Protein AF-A0A814FWN0-F1 (afdb_monomer)

Solvent-accessible surface area (backbone atoms only — not comparable to full-atom values): 7888 Å² total; per-residue (Å²): 134,81,86,85,92,78,92,83,77,84,76,76,76,68,76,78,75,71,71,83,73,69,78,54,74,45,16,34,23,39,30,89,72,42,81,32,43,33,91,79,19,70,16,71,66,45,59,34,39,31,43,76,52,96,71,31,31,38,36,41,39,34,30,28,33,64,68,57,61,83,42,78,47,80,46,79,40,70,51,58,94,61,50,55,46,75,46,70,82,49,96,90,40,61,27,39,38,34,44,41,95,85,49,46,36,39,37,37,42,27,89,87,45,69,65,46,23,35,33,24,38,55,76,44,77,52,80,78,84,74,78,85,125

Sequence (133 aa):
MHLILTCLFLLFVTPVIQGWQWQKWTGTFSTDVSPCNRNVCCCLSENIVLTWSPGTLHAALKFAGQCGSLTSLAVTTPYPAGLTTSLSIGPGQPTQLTLSSDSLTIIGTSPINPVCNGRARRISWLPCFYRQK

Secondary structure (DSSP, 8-state):
--------------------------EEEE-TTS---TTTSEEE-S-EEEEEETTEEEEEEEEEETTEEEEEEEEEEEPPSSSEEEEE-STT-EEEEEE-TTSSEEEEE-SS-GGG-EEEEEEEPPP------

Nearest PDB structures (foldseek):
  1s2p-assembly1_B  TM=4.961E-01  e=9.891E-02  Homarus gammarus
  7qh3-assembly2_B  TM=5.255E-01  e=1.677E-01  Streptomyces tsukubensis NRRL18488
  1h91-assembly1_A  TM=5.058E-01  e=1.288E-01  Homarus gammarus
  1qg5-assembly1_A-2  TM=5.451E-01  e=2.559E-01  Bos taurus
  1obu-assembly1_B  TM=5.331E-01  e=1.864E-01  Homarus gammarus

Radius of gyration: 22.05 Å; Cα contacts (8 Å, |Δi|>4): 270; chains: 1; bounding box: 91×33×42 Å

Organism: NCBI:txid433720

pLDDT: mean 75.75, std 16.71, range [36.0, 92.69]

Mean predicted aligned error: 11.28 Å

Structure (mmCIF, N/CA/C/O backbone):
data_AF-A0A814FWN0-F1
#
_entry.id   AF-A0A814FWN0-F1
#
loop_
_atom_site.group_PDB
_atom_site.id
_atom_site.type_symbol
_atom_site.label_atom_id
_atom_site.label_alt_id
_atom_site.label_comp_id
_atom_site.label_asym_id
_atom_site.label_entity_id
_atom_site.label_seq_id
_atom_site.pdbx_PDB_ins_code
_atom_site.Cartn_x
_atom_site.Cartn_y
_atom_site.Cartn_z
_atom_site.occupancy
_atom_site.B_iso_or_equiv
_atom_site.auth_seq_id
_atom_site.auth_comp_id
_atom_site.auth_asym_id
_atom_site.auth_atom_id
_atom_site.pdbx_PDB_model_num
ATOM 1 N N . MET A 1 1 ? 69.046 -19.516 1.480 1.00 36.00 1 MET A N 1
ATOM 2 C CA . MET A 1 1 ? 68.909 -18.045 1.586 1.00 36.00 1 MET A CA 1
ATOM 3 C C . MET A 1 1 ? 67.876 -17.619 0.560 1.00 36.00 1 MET A C 1
ATOM 5 O O . MET A 1 1 ? 68.100 -17.842 -0.616 1.00 36.00 1 MET A O 1
ATOM 9 N N . HIS A 1 2 ? 66.632 -17.454 1.013 1.00 37.03 2 HIS A N 1
ATOM 10 C CA . HIS A 1 2 ? 65.961 -16.155 1.228 1.00 37.03 2 HIS A CA 1
ATOM 11 C C . HIS A 1 2 ? 65.363 -15.621 -0.083 1.00 37.03 2 HIS A C 1
ATOM 13 O O . HIS A 1 2 ? 66.103 -15.304 -0.999 1.00 37.03 2 HIS A O 1
ATOM 19 N N . LEU A 1 3 ? 64.039 -15.787 -0.245 1.00 38.94 3 LEU A N 1
ATOM 20 C CA . LEU A 1 3 ? 63.001 -14.752 -0.009 1.00 38.94 3 LEU A CA 1
ATOM 21 C C . LEU A 1 3 ? 62.995 -13.769 -1.207 1.00 38.94 3 LEU A C 1
ATOM 23 O O . LEU A 1 3 ? 64.038 -13.266 -1.579 1.00 38.94 3 LEU A O 1
ATOM 27 N N . ILE A 1 4 ? 61.895 -13.444 -1.888 1.00 48.16 4 ILE A N 1
ATOM 28 C CA . ILE A 1 4 ? 60.603 -13.005 -1.359 1.00 48.16 4 ILE A CA 1
ATOM 29 C C . ILE A 1 4 ? 59.499 -13.338 -2.375 1.00 48.16 4 ILE A C 1
ATOM 31 O O . ILE A 1 4 ? 59.542 -12.946 -3.539 1.00 48.16 4 ILE A O 1
ATOM 35 N N . LEU A 1 5 ? 58.494 -14.046 -1.869 1.00 55.22 5 LEU A N 1
ATOM 36 C CA . LEU A 1 5 ? 57.179 -14.276 -2.445 1.00 55.22 5 LEU A CA 1
ATOM 37 C C . LEU A 1 5 ? 56.264 -13.128 -1.995 1.00 55.22 5 LEU A C 1
ATOM 39 O O . LEU A 1 5 ? 55.827 -13.138 -0.850 1.00 55.22 5 LEU A O 1
ATOM 43 N N . THR A 1 6 ? 55.949 -12.169 -2.864 1.00 53.78 6 THR A N 1
ATOM 44 C CA . THR A 1 6 ? 54.840 -11.220 -2.638 1.00 53.78 6 THR A CA 1
ATOM 45 C C . THR A 1 6 ? 54.286 -10.700 -3.966 1.00 53.78 6 THR A C 1
ATOM 47 O O . THR A 1 6 ? 54.590 -9.601 -4.415 1.00 53.78 6 THR A O 1
ATOM 50 N N . CYS A 1 7 ? 53.400 -11.478 -4.585 1.00 42.28 7 CYS A N 1
ATOM 51 C CA . CYS A 1 7 ? 52.369 -10.940 -5.477 1.00 42.28 7 CYS A CA 1
ATOM 52 C C . CYS A 1 7 ? 51.021 -11.109 -4.772 1.00 42.28 7 CYS A C 1
ATOM 54 O O . CYS A 1 7 ? 50.206 -11.957 -5.121 1.00 42.28 7 CYS A O 1
ATOM 56 N N . LEU A 1 8 ? 50.836 -10.337 -3.699 1.00 55.56 8 LEU A N 1
ATOM 57 C CA . LEU A 1 8 ? 49.592 -10.272 -2.942 1.00 55.56 8 LEU A CA 1
ATOM 58 C C . LEU A 1 8 ? 48.944 -8.914 -3.212 1.00 55.56 8 LEU A C 1
ATOM 60 O O . LEU A 1 8 ? 49.100 -7.976 -2.445 1.00 55.56 8 LEU A O 1
ATOM 64 N N . PHE A 1 9 ? 48.246 -8.812 -4.339 1.00 46.28 9 PHE A N 1
ATOM 65 C CA . PHE A 1 9 ? 47.291 -7.736 -4.603 1.00 46.28 9 PHE A CA 1
ATOM 66 C C . PHE A 1 9 ? 46.055 -8.333 -5.282 1.00 46.28 9 PHE A C 1
ATOM 68 O O . PHE A 1 9 ? 45.694 -8.004 -6.406 1.00 46.28 9 PHE A O 1
ATOM 75 N N . LEU A 1 10 ? 45.383 -9.241 -4.568 1.00 49.94 10 LEU A N 1
ATOM 76 C CA . LEU A 1 10 ? 43.966 -9.512 -4.800 1.00 49.94 10 LEU A CA 1
ATOM 77 C C . LEU A 1 10 ? 43.162 -8.404 -4.109 1.00 49.94 10 LEU A C 1
ATOM 79 O O . LEU A 1 10 ? 42.552 -8.611 -3.063 1.00 49.94 10 LEU A O 1
ATOM 83 N N . LEU A 1 11 ? 43.176 -7.205 -4.695 1.00 53.12 11 LEU A N 1
ATOM 84 C CA . LEU A 1 11 ? 42.097 -6.251 -4.468 1.00 53.12 11 LEU A CA 1
ATOM 85 C C . LEU A 1 11 ? 40.878 -6.812 -5.195 1.00 53.12 11 LEU A C 1
ATOM 87 O O . LEU A 1 11 ? 40.643 -6.534 -6.369 1.00 53.12 11 LEU A O 1
ATOM 91 N N . PHE A 1 12 ? 40.118 -7.645 -4.485 1.00 50.78 12 PHE A N 1
ATOM 92 C CA . PHE A 1 12 ? 38.726 -7.897 -4.812 1.00 50.78 12 PHE A CA 1
ATOM 93 C C . PHE A 1 12 ? 38.001 -6.552 -4.732 1.00 50.78 12 PHE A C 1
ATOM 95 O O . PHE A 1 12 ? 37.480 -6.161 -3.688 1.00 50.78 12 PHE A O 1
ATOM 102 N N . VAL A 1 13 ? 37.979 -5.828 -5.851 1.00 53.25 13 VAL A N 1
ATOM 103 C CA . VAL A 1 13 ? 36.931 -4.856 -6.135 1.00 53.25 13 VAL A CA 1
ATOM 104 C C . VAL A 1 13 ? 35.668 -5.695 -6.224 1.00 53.25 13 VAL A C 1
ATOM 106 O O . VAL A 1 13 ? 35.324 -6.227 -7.275 1.00 53.25 13 VAL A O 1
ATOM 109 N N . THR A 1 14 ? 35.029 -5.920 -5.078 1.00 53.44 14 THR A N 1
ATOM 110 C CA . THR A 1 14 ? 33.656 -6.394 -5.077 1.00 53.44 14 THR A CA 1
ATOM 111 C C . THR A 1 14 ? 32.887 -5.323 -5.841 1.00 53.44 14 THR A C 1
ATOM 113 O O . THR A 1 14 ? 32.892 -4.163 -5.417 1.00 53.44 14 THR A O 1
ATOM 116 N N . PRO A 1 15 ? 32.267 -5.626 -6.997 1.00 53.84 15 PRO A N 1
ATOM 117 C CA . PRO A 1 15 ? 31.201 -4.761 -7.434 1.00 53.84 15 PRO A CA 1
ATOM 118 C C . PRO A 1 15 ? 30.219 -4.801 -6.270 1.00 53.84 15 PRO A C 1
ATOM 120 O O . PRO A 1 15 ? 29.661 -5.853 -5.949 1.00 53.84 15 PRO A O 1
ATOM 123 N N . VAL A 1 16 ? 30.063 -3.671 -5.582 1.00 50.66 16 VAL A N 1
ATOM 124 C CA . VAL A 1 16 ? 28.848 -3.409 -4.831 1.00 50.66 16 VAL A CA 1
ATOM 125 C C . VAL A 1 16 ? 27.775 -3.497 -5.904 1.00 50.66 16 VAL A C 1
ATOM 127 O O . VAL A 1 16 ? 27.507 -2.538 -6.624 1.00 50.66 16 VAL A O 1
ATOM 130 N N . ILE A 1 17 ? 27.225 -4.698 -6.091 1.00 53.88 17 ILE A N 1
ATOM 131 C CA . ILE A 1 17 ? 25.960 -4.905 -6.769 1.00 53.88 17 ILE A CA 1
ATOM 132 C C . ILE A 1 17 ? 24.985 -4.266 -5.796 1.00 53.88 17 ILE A C 1
ATOM 134 O O . ILE A 1 17 ? 24.393 -4.922 -4.941 1.00 53.88 17 ILE A O 1
ATOM 138 N N . GLN A 1 18 ? 24.932 -2.936 -5.849 1.00 42.47 18 GLN A N 1
ATOM 139 C CA . GLN A 1 18 ? 23.923 -2.123 -5.226 1.00 42.47 18 GLN A CA 1
ATOM 140 C C . GLN A 1 18 ? 22.676 -2.560 -5.965 1.00 42.47 18 GLN A C 1
ATOM 142 O O . GLN A 1 18 ? 22.393 -2.100 -7.072 1.00 42.47 18 GLN A O 1
ATOM 147 N N . GLY A 1 19 ? 22.055 -3.612 -5.430 1.00 38.09 19 GLY A N 1
ATOM 148 C CA . GLY A 1 19 ? 20.864 -4.199 -5.981 1.00 38.09 19 GLY A CA 1
ATOM 149 C C . GLY A 1 19 ? 19.921 -3.040 -6.186 1.00 38.09 19 GLY A C 1
ATOM 150 O O . GLY A 1 19 ? 19.517 -2.390 -5.223 1.00 38.09 19 GLY A O 1
ATOM 151 N N . TRP A 1 20 ? 19.624 -2.749 -7.447 1.00 42.16 20 TRP A N 1
ATOM 152 C CA . TRP A 1 20 ? 18.490 -1.933 -7.813 1.00 42.16 20 TRP A CA 1
ATOM 153 C C . TRP A 1 20 ? 17.257 -2.719 -7.370 1.00 42.16 20 TRP A C 1
ATOM 155 O O . TRP A 1 20 ? 16.567 -3.351 -8.169 1.00 42.16 20 TRP A O 1
ATOM 165 N N . GLN A 1 21 ? 16.999 -2.748 -6.063 1.00 46.66 21 GLN A N 1
ATOM 166 C CA . GLN A 1 21 ? 15.709 -3.109 -5.528 1.00 46.66 21 GLN A CA 1
ATOM 167 C C . GLN A 1 21 ? 14.811 -1.928 -5.849 1.00 46.66 21 GLN A C 1
ATOM 169 O O . GLN A 1 21 ? 14.542 -1.068 -5.017 1.00 46.66 21 GLN A O 1
ATOM 174 N N . TRP A 1 22 ? 14.391 -1.861 -7.112 1.00 53.81 22 TRP A N 1
ATOM 175 C CA . TRP A 1 22 ? 13.235 -1.086 -7.504 1.00 53.81 22 TRP A CA 1
ATOM 176 C C . TRP A 1 22 ? 12.112 -1.517 -6.566 1.00 53.81 22 TRP A C 1
ATOM 178 O O . TRP A 1 22 ? 11.636 -2.649 -6.655 1.00 53.81 22 TRP A O 1
ATOM 188 N N . GLN A 1 23 ? 11.738 -0.662 -5.617 1.00 64.69 23 GLN A N 1
ATOM 189 C CA . GLN A 1 23 ? 10.576 -0.903 -4.773 1.00 64.69 23 GLN A CA 1
ATOM 190 C C . GLN A 1 23 ? 9.381 -0.856 -5.708 1.00 64.69 23 GLN A C 1
ATOM 192 O O . GLN A 1 23 ? 9.022 0.199 -6.233 1.00 64.69 23 GLN A O 1
ATOM 197 N N . LYS A 1 24 ? 8.838 -2.026 -6.026 1.00 80.50 24 LYS A N 1
ATOM 198 C CA . LYS A 1 24 ? 7.833 -2.159 -7.074 1.00 80.50 24 LYS A CA 1
ATOM 199 C C . LYS A 1 24 ? 6.478 -1.856 -6.468 1.00 80.50 24 LYS A C 1
ATOM 201 O O . LYS A 1 24 ? 5.769 -2.768 -6.074 1.00 80.50 24 LYS A O 1
ATOM 206 N N . TRP A 1 25 ? 6.092 -0.591 -6.401 1.00 86.69 25 TRP A N 1
ATOM 207 C CA . TRP A 1 25 ? 4.742 -0.222 -5.965 1.00 86.69 25 TRP A CA 1
ATOM 208 C C . TRP A 1 25 ? 3.666 -0.776 -6.910 1.00 86.69 25 TRP A C 1
ATOM 210 O O . TRP A 1 25 ? 2.601 -1.188 -6.466 1.00 86.69 25 TRP A O 1
ATOM 220 N N . THR A 1 26 ? 3.970 -0.872 -8.204 1.00 89.62 26 THR A N 1
ATOM 221 C CA . THR A 1 26 ? 3.043 -1.288 -9.263 1.00 89.62 26 THR A CA 1
ATOM 222 C C . THR A 1 26 ? 2.537 -2.720 -9.088 1.00 89.62 26 THR A C 1
ATOM 224 O O . THR A 1 26 ? 3.336 -3.653 -9.001 1.00 89.62 26 THR A O 1
ATOM 227 N N . GLY A 1 27 ? 1.221 -2.923 -9.088 1.00 91.00 27 GLY A N 1
ATOM 228 C CA . GLY A 1 27 ? 0.579 -4.236 -8.997 1.00 91.00 27 GLY A CA 1
ATOM 229 C C . GLY A 1 27 ? -0.846 -4.167 -8.463 1.00 91.00 27 GLY A C 1
ATOM 230 O O . GLY A 1 27 ? -1.385 -3.084 -8.235 1.00 91.00 27 GLY A O 1
ATOM 231 N N . THR A 1 28 ? -1.446 -5.335 -8.254 1.00 92.00 28 THR A N 1
ATOM 232 C CA . THR A 1 28 ? -2.767 -5.456 -7.633 1.00 92.00 28 THR A CA 1
ATOM 233 C C . THR A 1 28 ? -2.634 -6.032 -6.231 1.00 92.00 28 THR A C 1
ATOM 235 O O . THR A 1 28 ? -1.943 -7.036 -6.038 1.00 92.00 28 THR A O 1
ATOM 238 N N . PHE A 1 29 ? -3.309 -5.421 -5.258 1.00 91.12 29 PHE A N 1
ATOM 239 C CA . PHE A 1 29 ? -3.293 -5.832 -3.856 1.00 91.12 29 PHE A CA 1
ATOM 240 C C . PHE A 1 29 ? -4.711 -6.114 -3.366 1.00 91.12 29 PHE A C 1
ATOM 242 O O . PHE A 1 29 ? -5.558 -5.230 -3.426 1.00 91.12 29 PHE A O 1
ATOM 249 N N . SER A 1 30 ? -4.960 -7.316 -2.851 1.00 90.69 30 SER A N 1
ATOM 250 C CA . SER A 1 30 ? -6.215 -7.670 -2.179 1.00 90.69 30 SER A CA 1
ATOM 251 C C . SER A 1 30 ? -6.216 -7.125 -0.756 1.00 90.69 30 SER A C 1
ATOM 253 O O . SER A 1 30 ? -5.225 -7.242 -0.035 1.00 90.69 30 SER A O 1
ATOM 255 N N . THR A 1 31 ? -7.336 -6.535 -0.347 1.00 83.88 31 THR A N 1
ATOM 256 C CA . THR A 1 31 ? -7.536 -5.929 0.979 1.00 83.88 31 THR A CA 1
ATOM 257 C C . THR A 1 31 ? -8.116 -6.906 2.004 1.00 83.88 31 THR A C 1
ATOM 259 O O . THR A 1 31 ? -8.348 -6.528 3.150 1.00 83.88 31 THR A O 1
ATOM 262 N N . ASP A 1 32 ? -8.245 -8.187 1.644 1.00 67.00 32 ASP A N 1
ATOM 263 C CA . ASP A 1 32 ? -8.876 -9.239 2.459 1.00 67.00 32 ASP A CA 1
ATOM 264 C C . ASP A 1 32 ? -8.055 -9.655 3.693 1.00 67.00 32 ASP A C 1
ATOM 266 O O . ASP A 1 32 ? -8.392 -10.600 4.403 1.00 67.00 32 ASP A O 1
ATOM 270 N N . VAL A 1 33 ? -6.938 -8.976 3.961 1.00 62.53 33 VAL A N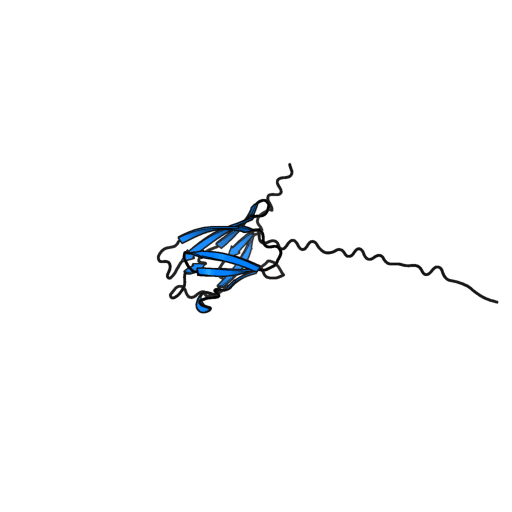 1
ATOM 271 C CA . VAL A 1 33 ? -5.923 -9.455 4.900 1.00 62.53 33 VAL A CA 1
ATOM 272 C C . VAL A 1 33 ? -6.072 -8.837 6.290 1.00 62.53 33 VAL A C 1
ATOM 274 O O . VAL A 1 33 ? -5.528 -9.403 7.234 1.00 62.53 33 VAL A O 1
ATOM 277 N N . SER A 1 34 ? -6.760 -7.705 6.494 1.00 62.75 34 SER A N 1
ATOM 278 C CA . SER A 1 34 ? -6.939 -7.131 7.848 1.00 62.75 34 SER A CA 1
ATOM 279 C C . SER A 1 34 ? -8.209 -6.319 8.035 1.00 62.75 34 SER A C 1
ATOM 281 O O . SER A 1 34 ? -8.596 -5.583 7.127 1.00 62.75 34 SER A O 1
ATOM 283 N N . PRO A 1 35 ? -8.802 -6.366 9.242 1.00 69.06 35 PRO A N 1
ATOM 284 C CA . PRO A 1 35 ? -10.031 -5.652 9.534 1.00 69.06 35 PRO A CA 1
ATOM 285 C C . PRO A 1 35 ? -9.762 -4.158 9.726 1.00 69.06 35 PRO A C 1
ATOM 287 O O . PRO A 1 35 ? -9.303 -3.726 10.778 1.00 69.06 35 PRO A O 1
ATOM 290 N N . CYS A 1 36 ? -10.101 -3.363 8.718 1.00 80.56 36 CYS A N 1
ATOM 291 C CA . CYS A 1 36 ? -10.539 -1.995 8.961 1.00 80.56 36 CYS A CA 1
ATOM 292 C C . CYS A 1 36 ? -12.009 -2.048 9.413 1.00 80.56 36 CYS A C 1
ATOM 294 O O . CYS A 1 36 ? -12.818 -2.778 8.828 1.00 80.56 36 CYS A O 1
ATOM 296 N N . ASN A 1 37 ? -12.369 -1.307 10.465 1.00 84.50 37 ASN A N 1
ATOM 297 C CA . ASN A 1 37 ? -13.731 -1.331 10.993 1.00 84.50 37 ASN A CA 1
ATOM 298 C C . ASN A 1 37 ? -14.682 -0.503 10.112 1.00 84.50 37 ASN A C 1
ATOM 300 O O . ASN A 1 37 ? -14.798 0.712 10.271 1.00 84.50 37 ASN A O 1
ATOM 304 N N . ARG A 1 38 ? -15.412 -1.171 9.212 1.00 83.12 38 ARG A N 1
ATOM 305 C CA . ARG A 1 38 ? -16.366 -0.538 8.279 1.00 83.12 38 ARG A CA 1
ATOM 306 C C . ARG A 1 38 ? -17.527 0.185 8.970 1.00 83.12 38 ARG A C 1
ATOM 308 O O . ARG A 1 38 ? -18.122 1.064 8.357 1.00 83.12 38 ARG A O 1
ATOM 315 N N . ASN A 1 39 ? -17.819 -0.133 10.234 1.00 85.25 39 ASN A N 1
ATOM 316 C CA . ASN A 1 39 ? -18.849 0.563 11.011 1.00 85.25 39 ASN A CA 1
ATOM 317 C C . ASN A 1 39 ? -18.376 1.928 11.519 1.00 85.25 39 ASN A C 1
ATOM 319 O O . ASN A 1 39 ? -19.202 2.720 11.955 1.00 85.25 39 ASN A O 1
ATOM 323 N N . VAL A 1 40 ? -17.071 2.207 11.480 1.00 83.25 40 VAL A N 1
ATOM 324 C CA . VAL A 1 40 ? -16.479 3.463 11.968 1.00 83.25 40 VAL A CA 1
ATOM 325 C C . VAL A 1 40 ? -15.747 4.211 10.850 1.00 83.25 40 VAL A C 1
ATOM 327 O O . VAL A 1 40 ? -15.649 5.434 10.886 1.00 83.25 40 VAL A O 1
ATOM 330 N N . CYS A 1 41 ? -15.260 3.496 9.835 1.00 82.88 41 CYS A N 1
ATOM 331 C CA . CYS A 1 41 ? -14.295 4.006 8.870 1.00 82.88 41 CYS A CA 1
ATOM 332 C C . CYS A 1 41 ? -14.709 3.778 7.415 1.00 82.88 41 CYS A C 1
ATOM 334 O O . CYS A 1 41 ? -15.475 2.866 7.090 1.00 82.88 41 CYS A O 1
ATOM 336 N N . CYS A 1 42 ? -14.105 4.575 6.533 1.00 81.44 42 CYS A N 1
ATOM 337 C CA . CYS A 1 42 ? -14.039 4.300 5.106 1.00 81.44 42 CYS A CA 1
ATOM 338 C C . CYS A 1 42 ? -12.922 3.316 4.811 1.00 81.44 42 CYS A C 1
ATOM 340 O O . CYS A 1 42 ? -11.761 3.686 4.648 1.00 81.44 42 CYS A O 1
ATOM 342 N N . CYS A 1 43 ? -13.275 2.041 4.766 1.00 80.88 43 CYS A N 1
ATOM 343 C CA . CYS A 1 43 ? -12.300 0.989 4.581 1.00 80.88 43 CYS A CA 1
ATOM 344 C C . CYS A 1 43 ? -12.128 0.665 3.112 1.00 80.88 43 CYS A C 1
ATOM 346 O O . CYS A 1 43 ? -13.099 0.583 2.360 1.00 80.88 43 CYS A O 1
ATOM 348 N N . LEU A 1 44 ? -10.892 0.369 2.733 1.00 81.75 44 LEU A N 1
ATOM 349 C CA . LEU A 1 44 ? -10.609 -0.330 1.492 1.00 81.75 44 LEU A CA 1
ATOM 350 C C . LEU A 1 44 ? -11.418 -1.638 1.444 1.00 81.75 44 LEU A C 1
ATOM 352 O O . LEU A 1 44 ? -11.460 -2.382 2.427 1.00 81.75 44 LEU A O 1
ATOM 356 N N . SER A 1 45 ? -12.126 -1.869 0.338 1.00 78.69 45 SER A N 1
ATOM 357 C CA . SER A 1 45 ? -13.154 -2.919 0.260 1.00 78.69 45 SER A CA 1
ATOM 358 C C . SER A 1 45 ? -12.955 -3.953 -0.842 1.00 78.69 45 SER A C 1
ATOM 360 O O . SER A 1 45 ? -13.597 -4.998 -0.794 1.00 78.69 45 SER A O 1
ATOM 362 N N . GLU A 1 46 ? -12.056 -3.685 -1.789 1.00 84.62 46 GLU A N 1
ATOM 363 C CA . GLU A 1 46 ? -11.710 -4.589 -2.885 1.00 84.62 46 GLU A CA 1
ATOM 364 C C . GLU A 1 46 ? -10.202 -4.519 -3.182 1.00 84.62 46 GLU A C 1
ATOM 366 O O . GLU A 1 46 ? -9.394 -4.120 -2.343 1.00 84.62 46 GLU A O 1
ATOM 371 N N . ASN A 1 47 ? -9.809 -4.884 -4.399 1.00 88.75 47 ASN A N 1
ATOM 372 C CA . ASN A 1 47 ? -8.447 -4.784 -4.869 1.00 88.75 47 ASN A CA 1
ATOM 373 C C . ASN A 1 47 ? -8.014 -3.327 -5.077 1.00 88.75 47 ASN A C 1
ATOM 375 O O . ASN A 1 47 ? -8.709 -2.526 -5.701 1.00 88.75 47 ASN A O 1
ATOM 379 N N . ILE A 1 48 ? -6.809 -3.023 -4.614 1.00 88.06 48 ILE A N 1
ATOM 380 C CA . ILE A 1 48 ? -6.069 -1.808 -4.939 1.00 88.06 48 ILE A CA 1
ATOM 381 C C . ILE A 1 48 ? -5.278 -2.079 -6.207 1.00 88.06 48 ILE A C 1
ATOM 383 O O . ILE A 1 48 ? -4.522 -3.050 -6.264 1.00 88.06 48 ILE A O 1
ATOM 387 N N . VAL A 1 49 ? -5.402 -1.207 -7.202 1.00 90.69 49 VAL A N 1
ATOM 388 C CA . VAL A 1 49 ? -4.590 -1.280 -8.417 1.00 90.69 49 VAL A CA 1
ATOM 389 C C . VAL A 1 49 ? -3.636 -0.098 -8.429 1.00 90.69 49 VAL A C 1
ATOM 391 O O . VAL A 1 49 ? -4.062 1.051 -8.533 1.00 90.69 49 VAL A O 1
ATOM 394 N N . LEU A 1 50 ? -2.341 -0.384 -8.317 1.00 90.12 50 LEU A N 1
ATOM 395 C CA . LEU A 1 50 ? -1.280 0.608 -8.420 1.00 90.12 50 LEU A CA 1
ATOM 396 C C . LEU A 1 50 ? -0.626 0.504 -9.793 1.00 90.12 50 LEU A C 1
ATOM 398 O O . LEU A 1 50 ? -0.036 -0.522 -10.127 1.00 90.12 50 LEU A O 1
ATOM 402 N N . THR A 1 51 ? -0.714 1.568 -10.581 1.00 89.25 51 THR A N 1
ATOM 403 C CA . THR A 1 51 ? -0.063 1.687 -11.891 1.00 89.25 51 THR A CA 1
ATOM 404 C C . THR A 1 51 ? 0.960 2.811 -11.874 1.00 89.25 51 THR A C 1
ATOM 406 O O . THR A 1 51 ? 0.854 3.759 -11.100 1.00 89.25 51 THR A O 1
ATOM 409 N N . TRP A 1 52 ? 1.978 2.693 -12.718 1.00 86.19 52 TRP A N 1
ATOM 410 C CA . TRP A 1 52 ? 3.052 3.672 -12.822 1.00 86.19 52 TRP A CA 1
ATOM 411 C C . TRP A 1 52 ? 2.998 4.383 -14.171 1.00 86.19 52 TRP A C 1
ATOM 413 O O . TRP A 1 52 ? 2.800 3.749 -15.208 1.00 86.19 52 TRP A O 1
ATOM 423 N N . SER A 1 53 ? 3.227 5.690 -14.135 1.00 82.88 53 SER A N 1
ATOM 424 C CA . SER A 1 53 ? 3.600 6.521 -15.276 1.00 82.88 53 SER A CA 1
ATOM 425 C C . SER A 1 53 ? 4.854 7.328 -14.897 1.00 82.88 53 SER A C 1
ATOM 427 O O . SER A 1 53 ? 5.188 7.400 -13.712 1.00 82.88 53 SER A O 1
ATOM 429 N N . PRO A 1 54 ? 5.605 7.909 -15.851 1.00 84.88 54 PRO A N 1
ATOM 430 C CA . PRO A 1 54 ? 6.851 8.614 -15.547 1.00 84.88 54 PRO A CA 1
ATOM 431 C C . PRO A 1 54 ? 6.694 9.624 -14.394 1.00 84.88 54 PRO A C 1
ATOM 433 O O . PRO A 1 54 ? 5.971 10.610 -14.507 1.00 84.88 54 PRO A O 1
ATOM 436 N N . GLY A 1 55 ? 7.342 9.339 -13.260 1.00 81.69 55 GLY A N 1
ATOM 437 C CA . GLY A 1 55 ? 7.309 10.165 -12.045 1.00 81.69 55 GLY A CA 1
ATOM 438 C C . GLY A 1 55 ? 6.033 10.091 -11.191 1.00 81.69 55 GLY A C 1
ATOM 439 O O . GLY A 1 55 ? 6.009 10.697 -10.123 1.00 81.69 55 GLY A O 1
ATOM 440 N N . THR A 1 56 ? 5.004 9.337 -11.593 1.00 87.88 56 THR A N 1
ATOM 441 C CA . THR A 1 56 ? 3.696 9.314 -10.914 1.00 87.88 56 THR A CA 1
ATOM 442 C C . THR A 1 56 ? 3.216 7.890 -10.635 1.00 87.88 56 THR A C 1
ATOM 444 O O . THR A 1 56 ? 3.328 6.982 -11.461 1.00 87.88 56 THR A O 1
ATOM 447 N N . LEU A 1 57 ? 2.643 7.693 -9.452 1.00 87.31 57 LEU A N 1
ATOM 448 C CA . LEU A 1 57 ? 1.923 6.494 -9.052 1.00 87.31 57 LEU A CA 1
ATOM 449 C C . LEU A 1 57 ? 0.419 6.785 -9.085 1.00 87.31 57 LEU A C 1
ATOM 451 O O . LEU A 1 57 ? -0.073 7.687 -8.406 1.00 87.31 57 LEU A O 1
ATOM 455 N N . HIS A 1 58 ? -0.310 6.005 -9.874 1.00 89.12 58 HIS A N 1
ATOM 456 C CA . HIS A 1 58 ? -1.762 6.053 -9.965 1.00 89.12 58 HIS A CA 1
ATOM 457 C C . HIS A 1 58 ? -2.347 4.923 -9.121 1.00 89.12 58 HIS A C 1
ATOM 459 O O . HIS A 1 58 ? -2.081 3.747 -9.377 1.00 89.12 58 HIS A O 1
ATOM 465 N N . ALA A 1 59 ? -3.156 5.275 -8.132 1.00 88.31 59 ALA A N 1
ATOM 466 C CA . ALA A 1 59 ? -3.857 4.344 -7.270 1.00 88.31 59 ALA A CA 1
ATOM 467 C C . ALA A 1 59 ? -5.349 4.355 -7.604 1.00 88.31 59 ALA A C 1
ATOM 469 O O . ALA A 1 59 ? -6.021 5.361 -7.385 1.00 88.31 59 ALA A O 1
ATOM 470 N N . ALA A 1 60 ? -5.872 3.240 -8.110 1.00 89.62 60 ALA A N 1
ATOM 471 C CA . ALA A 1 60 ? -7.309 3.004 -8.175 1.00 89.62 60 ALA A CA 1
ATOM 472 C C . ALA A 1 60 ? -7.732 2.242 -6.917 1.00 89.62 60 ALA A C 1
ATOM 474 O O . ALA A 1 60 ? -7.287 1.116 -6.671 1.00 89.62 60 ALA A O 1
ATOM 475 N N . LEU A 1 61 ? -8.555 2.897 -6.105 1.00 85.62 61 LEU A N 1
ATOM 476 C CA . LEU A 1 61 ? -8.973 2.461 -4.782 1.00 85.62 61 LEU A CA 1
ATOM 477 C C . LEU A 1 61 ? -10.494 2.342 -4.741 1.00 85.62 61 LEU A C 1
ATOM 479 O O . LEU A 1 61 ? -11.208 3.108 -5.388 1.00 85.62 61 LEU A O 1
ATOM 483 N N . LYS A 1 62 ? -10.990 1.394 -3.949 1.00 84.62 62 LYS A N 1
ATOM 484 C CA . LYS A 1 62 ? -12.420 1.216 -3.703 1.00 84.62 62 LYS A CA 1
ATOM 485 C C . LYS A 1 62 ? -12.698 1.132 -2.216 1.00 84.62 62 LYS A C 1
ATOM 487 O O . LYS A 1 62 ? -12.069 0.334 -1.516 1.00 84.62 62 LYS A O 1
ATOM 492 N N . PHE A 1 63 ? -13.677 1.899 -1.753 1.00 81.44 63 PHE A N 1
ATOM 493 C CA . PHE A 1 63 ? -14.016 2.046 -0.341 1.00 81.44 63 PHE A CA 1
ATOM 494 C C . PHE A 1 63 ? -15.447 1.648 -0.043 1.00 81.44 63 PHE A C 1
ATOM 496 O O . PHE A 1 63 ? -16.335 1.869 -0.860 1.00 81.44 63 PHE A O 1
ATOM 503 N N . ALA A 1 64 ? -15.661 1.122 1.156 1.00 83.44 64 ALA A N 1
ATOM 504 C CA . ALA A 1 64 ? -16.975 0.858 1.718 1.00 83.44 64 ALA A CA 1
ATOM 505 C C . ALA A 1 64 ? -16.954 1.061 3.242 1.00 83.44 64 ALA A C 1
ATOM 507 O O . ALA A 1 64 ? -15.893 1.011 3.872 1.00 83.44 64 ALA A O 1
ATOM 508 N N . GLY A 1 65 ? -18.131 1.248 3.838 1.00 83.44 65 GLY A N 1
ATOM 509 C CA . GLY A 1 65 ? -18.303 1.458 5.278 1.00 83.44 65 GLY A CA 1
ATOM 510 C C . GLY A 1 65 ? -19.011 2.777 5.561 1.00 83.44 65 GLY A C 1
ATOM 511 O O . GLY A 1 65 ? -19.986 3.107 4.892 1.00 83.44 65 GLY A O 1
ATOM 512 N N . GLN A 1 66 ? -18.490 3.569 6.498 1.00 84.88 66 GLN A N 1
ATOM 513 C CA . GLN A 1 66 ? -19.067 4.873 6.875 1.00 84.88 66 GLN A CA 1
ATOM 514 C C . GLN A 1 66 ? -19.005 5.951 5.773 1.00 84.88 66 GLN A C 1
ATOM 516 O O . GLN A 1 66 ? -19.517 7.049 5.953 1.00 84.88 66 GLN A O 1
ATOM 521 N N . CYS A 1 67 ? -18.440 5.639 4.602 1.00 77.62 67 CYS A N 1
ATOM 522 C CA . CYS A 1 67 ? -18.558 6.472 3.395 1.00 77.62 67 CYS A CA 1
ATOM 523 C C . CYS A 1 67 ? -19.957 6.435 2.779 1.00 77.62 67 CYS A C 1
ATOM 525 O O . CYS A 1 67 ? -20.207 7.147 1.810 1.00 77.62 67 CYS A O 1
ATOM 527 N N . GLY A 1 68 ? -20.819 5.526 3.248 1.00 78.31 68 GLY A N 1
ATOM 528 C CA . GLY A 1 68 ? -22.052 5.152 2.571 1.00 78.31 68 GLY A CA 1
ATOM 529 C C . GLY A 1 68 ? -21.821 4.004 1.587 1.00 78.31 68 GLY A C 1
ATOM 530 O O . GLY A 1 68 ? -21.449 2.898 1.981 1.00 78.31 68 GLY A O 1
ATOM 531 N N . SER A 1 69 ? -22.079 4.247 0.301 1.00 77.69 69 SER A N 1
ATOM 532 C CA . SER A 1 69 ? -21.990 3.232 -0.755 1.00 77.69 69 SER A CA 1
ATOM 533 C C . SER A 1 69 ? -20.552 2.918 -1.178 1.00 77.69 69 SER A C 1
ATOM 535 O O . SER A 1 69 ? -19.616 3.675 -0.905 1.00 77.69 69 SER A O 1
ATOM 537 N N . LEU A 1 70 ? -20.393 1.813 -1.916 1.00 80.12 70 LEU A N 1
ATOM 538 C CA . LEU A 1 70 ? -19.137 1.477 -2.581 1.00 80.12 70 LEU A CA 1
ATOM 539 C C . LEU A 1 70 ? -18.685 2.658 -3.451 1.00 80.12 70 LEU A C 1
ATOM 541 O O . LEU A 1 70 ? -19.347 3.008 -4.427 1.00 80.12 70 LEU A O 1
ATOM 545 N N . THR A 1 71 ? -17.564 3.270 -3.089 1.00 80.75 71 THR A N 1
ATOM 546 C CA . THR A 1 71 ? -17.042 4.464 -3.759 1.00 80.75 71 THR A CA 1
AT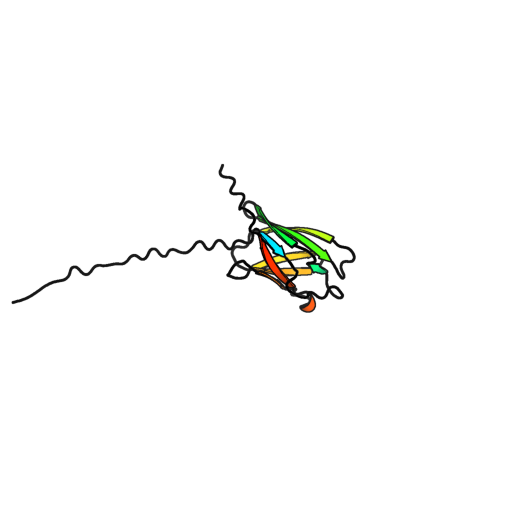OM 547 C C . THR A 1 71 ? -15.695 4.140 -4.376 1.00 80.75 71 THR A C 1
ATOM 549 O O . THR A 1 71 ? -14.832 3.562 -3.719 1.00 80.75 71 THR A O 1
ATOM 552 N N . SER A 1 72 ? -15.509 4.503 -5.643 1.00 82.88 72 SER A N 1
ATOM 553 C CA . SER A 1 72 ? -14.223 4.361 -6.330 1.00 82.88 72 SER A CA 1
ATOM 554 C C . SER A 1 72 ? -13.499 5.701 -6.341 1.00 82.88 72 SER A C 1
ATOM 556 O O . SER A 1 72 ? -14.103 6.726 -6.649 1.00 82.88 72 SER A O 1
ATOM 558 N N . LEU A 1 73 ? -12.206 5.692 -6.033 1.00 84.12 73 LEU A N 1
ATOM 559 C CA . LEU A 1 73 ? -11.349 6.868 -6.077 1.00 84.12 73 LEU A CA 1
ATOM 560 C C . LEU A 1 73 ? -10.085 6.539 -6.859 1.00 84.12 73 LEU A C 1
ATOM 562 O O . LEU A 1 73 ? -9.394 5.564 -6.566 1.00 84.12 73 LEU A O 1
ATOM 566 N N . ALA A 1 74 ? -9.770 7.384 -7.830 1.00 86.00 74 ALA A N 1
ATOM 567 C CA . ALA A 1 74 ? -8.473 7.382 -8.481 1.00 86.00 74 ALA A CA 1
ATOM 568 C C . ALA A 1 74 ? -7.635 8.514 -7.884 1.00 86.00 74 ALA A C 1
ATOM 570 O O . ALA A 1 74 ? -8.047 9.672 -7.921 1.00 86.00 74 ALA A O 1
ATOM 571 N N . VAL A 1 75 ? -6.469 8.184 -7.332 1.00 87.06 75 VAL A N 1
ATOM 572 C CA . VAL A 1 75 ? -5.539 9.164 -6.764 1.00 87.06 75 VAL A CA 1
ATOM 573 C C . VAL A 1 75 ? -4.208 9.080 -7.488 1.00 87.06 75 VAL A C 1
ATOM 575 O O . VAL A 1 75 ? -3.694 7.995 -7.752 1.00 87.06 75 VAL A O 1
ATOM 578 N N . THR A 1 76 ? -3.632 10.237 -7.784 1.00 87.12 76 THR A N 1
ATOM 579 C CA . THR A 1 76 ? -2.262 10.366 -8.276 1.00 87.12 76 THR A CA 1
ATOM 580 C C . THR A 1 76 ? -1.375 10.925 -7.187 1.00 87.12 76 THR A C 1
ATOM 582 O O . THR A 1 76 ? -1.702 11.943 -6.582 1.00 87.12 76 THR A O 1
ATOM 585 N N . THR A 1 77 ? -0.236 10.286 -6.968 1.00 85.56 77 THR A N 1
ATOM 586 C CA . THR A 1 77 ? 0.809 10.771 -6.067 1.00 85.56 77 THR A CA 1
ATOM 587 C C . THR A 1 77 ? 2.158 10.653 -6.773 1.00 85.56 77 THR A C 1
ATOM 589 O O . THR A 1 77 ? 2.309 9.768 -7.622 1.00 85.56 77 THR A O 1
ATOM 592 N N . PRO A 1 78 ? 3.142 11.524 -6.493 1.00 86.94 78 PRO A N 1
ATOM 593 C CA . PRO A 1 78 ? 4.501 11.324 -6.977 1.00 86.94 78 PRO A CA 1
ATOM 594 C C . PRO A 1 78 ? 4.990 9.909 -6.660 1.00 86.94 78 PRO A C 1
ATOM 596 O O . PRO A 1 78 ? 4.663 9.346 -5.611 1.00 86.94 78 PRO A O 1
ATOM 599 N N . TYR A 1 79 ? 5.761 9.319 -7.575 1.00 84.69 79 TYR A N 1
ATOM 600 C CA . TYR A 1 79 ? 6.296 7.985 -7.337 1.00 84.69 79 TYR A CA 1
ATOM 601 C C . TYR A 1 79 ? 7.166 7.994 -6.069 1.00 84.69 79 TYR A C 1
ATOM 603 O O . TYR A 1 79 ? 8.084 8.817 -5.981 1.00 84.69 79 TYR A O 1
ATOM 611 N N . PRO A 1 80 ? 6.910 7.119 -5.081 1.00 84.88 80 PRO A N 1
ATOM 612 C CA . PRO A 1 80 ? 7.621 7.188 -3.814 1.00 84.88 80 PRO A CA 1
ATOM 613 C C . PRO A 1 80 ? 9.087 6.800 -4.009 1.00 84.88 80 PRO A C 1
ATOM 615 O O . PRO A 1 80 ? 9.382 5.750 -4.574 1.00 84.88 80 PRO A O 1
ATOM 618 N N . ALA A 1 81 ? 10.007 7.616 -3.491 1.00 81.81 81 ALA A N 1
ATOM 619 C CA . ALA A 1 81 ? 11.436 7.287 -3.465 1.00 81.81 81 ALA A CA 1
ATOM 620 C C . ALA A 1 81 ? 11.786 6.204 -2.420 1.00 81.81 81 ALA A C 1
ATOM 622 O O . ALA A 1 81 ? 12.939 5.792 -2.317 1.00 81.81 81 ALA A O 1
ATOM 623 N N . GLY A 1 82 ? 10.809 5.768 -1.619 1.00 85.56 82 GLY A N 1
ATOM 624 C CA . GLY A 1 82 ? 10.996 4.792 -0.556 1.00 85.56 82 GLY A CA 1
ATOM 625 C C . GLY A 1 82 ? 9.770 3.912 -0.327 1.00 85.56 82 GLY A C 1
ATOM 626 O O . GLY A 1 82 ? 8.959 3.670 -1.222 1.00 85.56 82 GLY A O 1
ATOM 627 N N . LEU A 1 83 ? 9.643 3.429 0.909 1.00 86.75 83 LEU A N 1
ATOM 628 C CA . LEU A 1 83 ? 8.586 2.508 1.325 1.00 86.75 83 LEU A CA 1
ATOM 629 C C . LEU A 1 83 ? 7.304 3.205 1.777 1.00 86.75 83 LEU A C 1
ATOM 631 O O . LEU A 1 83 ? 6.312 2.533 2.005 1.00 86.75 83 LEU A O 1
ATOM 635 N N . THR A 1 84 ? 7.286 4.527 1.901 1.00 87.12 84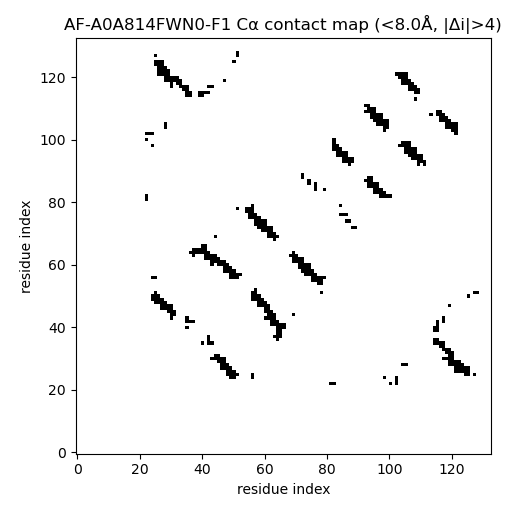 THR A N 1
ATOM 636 C CA . THR A 1 84 ? 6.127 5.266 2.409 1.00 87.12 84 THR A CA 1
ATOM 637 C C . THR A 1 84 ? 5.637 6.295 1.402 1.00 87.12 84 THR A C 1
ATOM 639 O O . THR A 1 84 ? 6.419 6.929 0.697 1.00 87.12 84 THR A O 1
ATOM 642 N N . THR A 1 85 ? 4.322 6.470 1.338 1.00 87.25 85 THR A N 1
ATOM 643 C CA . THR A 1 85 ? 3.667 7.543 0.588 1.00 87.25 85 THR A CA 1
ATOM 644 C C . THR A 1 85 ? 2.364 7.930 1.266 1.00 87.25 85 THR A C 1
ATOM 646 O O . THR A 1 85 ? 1.754 7.118 1.957 1.00 87.25 85 THR A O 1
ATOM 649 N N . SER A 1 86 ? 1.927 9.166 1.080 1.00 83.38 86 SER A N 1
ATOM 650 C CA . SER A 1 86 ? 0.665 9.651 1.630 1.00 83.38 86 SER A CA 1
ATOM 651 C C . SER A 1 86 ? -0.363 9.749 0.517 1.00 83.38 86 SER A C 1
ATOM 653 O O . SER A 1 86 ? -0.097 10.322 -0.540 1.00 83.38 86 SER A O 1
ATOM 655 N N . LEU A 1 87 ? -1.547 9.197 0.762 1.00 78.00 87 LEU A N 1
ATOM 656 C CA . LEU A 1 87 ? -2.693 9.279 -0.131 1.00 78.00 87 LEU A CA 1
ATOM 657 C C . LEU A 1 87 ? -3.895 9.797 0.656 1.00 78.00 87 LEU A C 1
ATOM 659 O O . LEU A 1 87 ? -4.127 9.422 1.805 1.00 78.00 87 LEU A O 1
ATOM 663 N N . SER A 1 88 ? -4.670 10.677 0.033 1.00 74.50 88 SER A N 1
ATOM 664 C CA . SER A 1 88 ? -5.946 11.106 0.597 1.00 74.50 88 SER A CA 1
ATOM 665 C C . SER A 1 88 ? -7.022 10.137 0.128 1.00 74.50 88 SER A C 1
ATOM 667 O O . SER A 1 88 ? -7.298 10.047 -1.066 1.00 74.50 88 SER A O 1
ATOM 669 N N . ILE A 1 89 ? -7.589 9.376 1.060 1.00 65.94 89 ILE A N 1
ATOM 670 C CA . ILE A 1 89 ? -8.522 8.269 0.789 1.00 65.94 89 ILE A CA 1
ATOM 671 C C . ILE A 1 89 ? -9.983 8.766 0.691 1.00 65.94 89 ILE A C 1
ATOM 673 O O . ILE A 1 89 ? -10.913 8.021 0.404 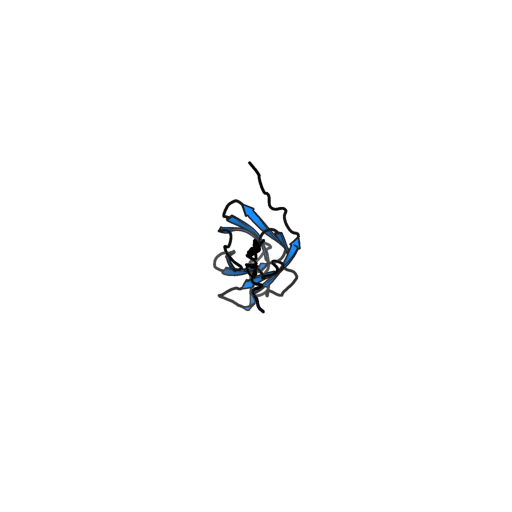1.00 65.94 89 ILE A O 1
ATOM 677 N N . GLY A 1 90 ? -10.188 10.072 0.830 1.00 61.41 90 GLY A N 1
ATOM 678 C CA . GLY A 1 90 ? -11.470 10.755 0.716 1.00 61.41 90 GLY A CA 1
ATOM 679 C C . GLY A 1 90 ? -11.354 12.173 1.278 1.00 61.41 90 GLY A C 1
ATOM 680 O O . GLY A 1 90 ? -10.269 12.568 1.722 1.00 61.41 90 GLY A O 1
ATOM 681 N N . PRO A 1 91 ? -12.439 12.963 1.279 1.00 56.81 91 PRO A N 1
ATOM 682 C CA . PRO A 1 91 ? -12.433 14.269 1.926 1.00 56.81 91 PRO A CA 1
ATOM 683 C C . PRO A 1 91 ? -12.122 14.109 3.422 1.00 56.81 91 PRO A C 1
ATOM 685 O O . PRO A 1 91 ? -12.895 13.524 4.175 1.00 56.81 91 PRO A O 1
ATOM 688 N N . GLY A 1 92 ? -10.959 14.609 3.847 1.00 62.19 92 GLY A N 1
ATOM 689 C CA . GLY A 1 92 ? -10.574 14.688 5.259 1.00 62.19 92 GLY A CA 1
ATOM 690 C C . GLY A 1 92 ? -9.977 13.421 5.882 1.00 62.19 92 GLY A C 1
ATOM 691 O O . GLY A 1 92 ? -9.753 13.412 7.088 1.00 62.19 92 GLY A O 1
ATOM 692 N N . GLN A 1 93 ? -9.682 12.371 5.106 1.00 72.44 93 GLN A N 1
ATOM 693 C CA . GLN A 1 93 ? -9.045 11.152 5.628 1.00 72.44 93 GLN A CA 1
ATOM 694 C C . GLN A 1 93 ? -7.656 10.936 5.010 1.00 72.44 93 GLN A C 1
ATOM 696 O O . GLN A 1 93 ? -7.504 10.149 4.066 1.00 72.44 93 GLN A O 1
ATOM 701 N N . PRO A 1 94 ? -6.618 11.629 5.523 1.00 79.94 94 PRO A N 1
ATOM 702 C CA . PRO A 1 94 ? -5.248 11.321 5.150 1.00 79.94 94 PRO A CA 1
ATOM 703 C C . PRO A 1 94 ? -4.940 9.885 5.571 1.00 79.94 94 PRO A C 1
ATOM 705 O O . PRO A 1 94 ? -5.240 9.479 6.691 1.00 79.94 94 PRO A O 1
ATOM 708 N N . THR A 1 95 ? -4.350 9.107 4.672 1.00 83.06 95 THR A N 1
ATOM 709 C CA . THR A 1 95 ? -3.846 7.772 4.990 1.00 83.06 95 THR A CA 1
ATOM 710 C C . THR A 1 95 ? -2.435 7.646 4.457 1.00 83.06 95 THR A C 1
ATOM 712 O O . THR A 1 95 ? -2.152 7.928 3.292 1.00 83.06 95 THR A O 1
ATOM 715 N N . GLN A 1 96 ? -1.532 7.210 5.317 1.00 88.38 96 GLN A N 1
ATOM 716 C CA . GLN A 1 96 ? -0.182 6.876 4.918 1.00 88.38 96 GLN A CA 1
ATOM 717 C C . GLN A 1 96 ? -0.164 5.417 4.464 1.00 88.38 96 GLN A C 1
ATOM 719 O O . GLN A 1 96 ? -0.572 4.521 5.197 1.00 88.38 96 GLN A O 1
ATOM 724 N N . LEU A 1 97 ? 0.283 5.173 3.238 1.00 88.06 97 LEU A N 1
ATOM 725 C CA . LEU A 1 97 ? 0.555 3.834 2.742 1.00 88.06 97 LEU A CA 1
ATOM 726 C C . LEU A 1 97 ? 2.034 3.515 2.937 1.00 88.06 97 LEU A C 1
ATOM 728 O O . LEU A 1 97 ? 2.907 4.270 2.511 1.00 88.06 97 LEU A O 1
ATOM 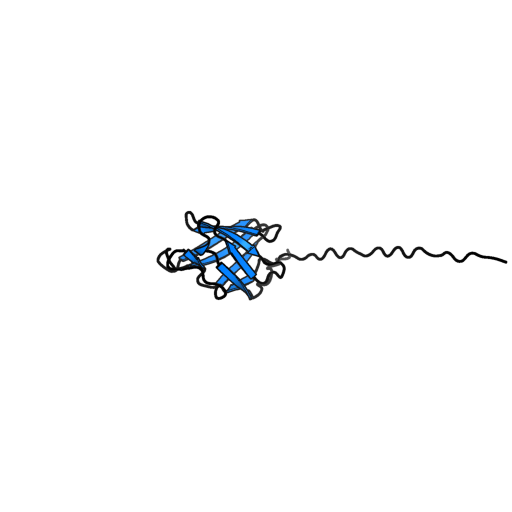732 N N . THR A 1 98 ? 2.305 2.367 3.545 1.00 90.94 98 THR A N 1
ATOM 733 C CA . THR A 1 98 ? 3.648 1.812 3.711 1.00 90.94 98 THR A CA 1
ATOM 734 C C . THR A 1 98 ? 3.744 0.486 2.969 1.00 90.94 98 THR A C 1
ATOM 736 O O . THR A 1 98 ? 3.024 -0.455 3.294 1.00 90.94 98 THR A O 1
ATOM 739 N N . LEU A 1 99 ? 4.620 0.400 1.976 1.00 91.12 99 LEU A N 1
ATOM 740 C CA . LEU A 1 99 ? 4.992 -0.830 1.295 1.00 91.12 99 LEU A CA 1
ATOM 741 C C . LEU A 1 99 ? 5.995 -1.610 2.156 1.00 91.12 99 LEU A C 1
ATOM 743 O O . LEU A 1 99 ? 6.965 -1.052 2.664 1.00 91.12 99 LEU A O 1
ATOM 747 N N . SER A 1 100 ? 5.782 -2.910 2.318 1.00 90.62 100 SER A N 1
ATOM 748 C CA . SER A 1 100 ? 6.744 -3.795 2.972 1.00 90.62 100 SER A CA 1
ATOM 749 C C . SER A 1 100 ? 8.036 -3.917 2.157 1.00 90.62 100 SER A C 1
ATOM 751 O O . SER A 1 100 ? 8.049 -3.732 0.939 1.00 90.62 100 SER A O 1
ATOM 753 N N . SER A 1 101 ? 9.142 -4.265 2.816 1.00 87.81 101 SER A N 1
ATOM 754 C CA . SER A 1 101 ? 10.456 -4.409 2.171 1.00 87.81 101 SER A CA 1
ATOM 755 C C . SER A 1 101 ? 10.485 -5.490 1.083 1.00 87.81 101 SER A C 1
ATOM 757 O O . SER A 1 101 ? 11.174 -5.334 0.079 1.00 87.81 101 SER A O 1
ATOM 759 N N . ASP A 1 102 ? 9.684 -6.547 1.227 1.00 88.44 102 ASP A N 1
ATOM 760 C CA . ASP A 1 102 ? 9.479 -7.589 0.210 1.00 88.44 102 ASP A CA 1
ATOM 761 C C . ASP A 1 102 ? 8.549 -7.150 -0.940 1.00 88.44 102 ASP A C 1
ATOM 763 O O . ASP A 1 102 ? 8.321 -7.894 -1.893 1.00 88.44 102 ASP A O 1
ATOM 767 N N . SER A 1 103 ? 8.008 -5.929 -0.868 1.00 89.31 103 SER A N 1
ATOM 768 C CA . SER A 1 103 ? 7.007 -5.381 -1.780 1.00 89.31 103 SER A CA 1
ATOM 769 C C . SER A 1 103 ? 5.713 -6.201 -1.865 1.00 89.31 103 SER A C 1
ATOM 771 O O . SER A 1 103 ? 4.944 -6.001 -2.800 1.00 89.31 103 SER A O 1
ATOM 773 N N . LEU A 1 104 ? 5.418 -7.116 -0.940 1.00 90.88 104 LEU A N 1
ATOM 774 C CA . LEU A 1 104 ? 4.227 -7.975 -1.002 1.00 90.88 104 LEU A CA 1
ATOM 775 C C . LEU A 1 104 ? 3.026 -7.424 -0.240 1.00 90.88 104 LEU A C 1
ATOM 777 O O . LEU A 1 104 ? 1.915 -7.895 -0.461 1.00 90.88 104 LEU A O 1
ATOM 781 N N . THR A 1 105 ? 3.214 -6.447 0.639 1.00 90.25 105 THR A N 1
ATOM 782 C CA . THR A 1 105 ? 2.161 -5.939 1.520 1.00 90.25 105 THR A CA 1
ATOM 783 C C . THR A 1 105 ? 2.160 -4.421 1.519 1.00 90.25 105 THR A C 1
ATOM 785 O O . THR A 1 105 ? 3.211 -3.792 1.567 1.00 90.25 105 THR A O 1
ATOM 788 N N . ILE A 1 106 ? 0.974 -3.825 1.496 1.00 90.44 106 ILE A N 1
ATOM 789 C CA . ILE A 1 106 ? 0.771 -2.410 1.787 1.00 90.44 106 ILE A CA 1
ATOM 790 C C . ILE A 1 106 ? 0.026 -2.305 3.107 1.00 90.44 106 ILE A C 1
ATOM 792 O O . ILE A 1 106 ? -0.970 -2.993 3.316 1.00 90.44 106 ILE A O 1
ATOM 796 N N . ILE A 1 107 ? 0.494 -1.425 3.980 1.00 88.88 107 ILE A N 1
ATOM 797 C CA . ILE A 1 107 ? -0.137 -1.082 5.248 1.00 88.88 107 ILE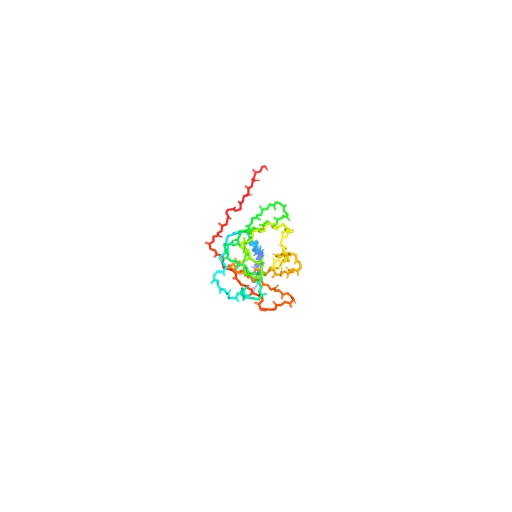 A CA 1
ATOM 798 C C . ILE A 1 107 ? -0.669 0.340 5.114 1.00 88.88 107 ILE A C 1
ATOM 800 O O . ILE A 1 107 ? 0.102 1.260 4.864 1.00 88.88 107 ILE A O 1
ATOM 804 N N . GLY A 1 108 ? -1.979 0.511 5.254 1.00 87.56 108 GLY A N 1
ATOM 805 C CA . GLY A 1 108 ? -2.616 1.817 5.345 1.00 87.56 108 GLY A CA 1
ATOM 806 C C . GLY A 1 108 ? -2.775 2.217 6.804 1.00 87.56 108 GLY A C 1
ATOM 807 O O . GLY A 1 108 ? -3.458 1.522 7.555 1.00 87.56 108 GLY A O 1
ATOM 808 N N . THR A 1 109 ? -2.158 3.325 7.202 1.00 87.38 109 THR A N 1
ATOM 809 C CA . THR A 1 109 ? -2.282 3.904 8.540 1.00 87.38 109 THR A CA 1
ATOM 810 C C . THR A 1 109 ? -3.009 5.240 8.475 1.00 87.38 109 THR A C 1
ATOM 812 O O . THR A 1 109 ? -2.613 6.153 7.748 1.00 87.38 109 THR A O 1
ATOM 815 N N . SER A 1 110 ? -4.088 5.370 9.243 1.00 85.88 110 SER A N 1
ATOM 816 C CA . SER A 1 110 ? -4.745 6.653 9.463 1.00 85.88 110 SER A CA 1
ATOM 817 C C . SER A 1 110 ? -4.086 7.342 10.662 1.00 85.88 110 SER A C 1
ATOM 819 O O . SER A 1 110 ? -4.123 6.79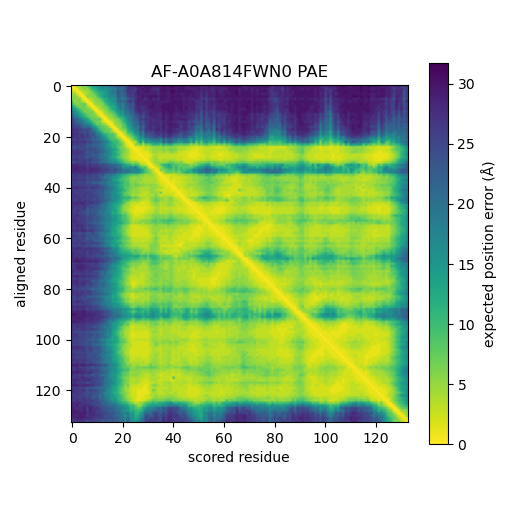7 11.767 1.00 85.88 110 SER A O 1
ATOM 821 N N . PRO A 1 111 ? -3.507 8.542 10.489 1.00 82.38 111 PRO A N 1
ATOM 822 C CA . PRO A 1 111 ? -2.942 9.303 11.597 1.00 82.38 111 PRO A CA 1
ATOM 823 C C . PRO A 1 111 ? -4.028 9.885 12.515 1.00 82.38 111 PRO A C 1
ATOM 825 O O . PRO A 1 111 ? -3.722 10.296 13.627 1.00 82.38 111 PRO A O 1
ATOM 828 N N . ILE A 1 112 ? -5.287 9.929 12.058 1.00 85.00 112 ILE A N 1
ATOM 829 C CA . ILE A 1 112 ? -6.417 10.491 12.809 1.00 85.00 112 ILE A CA 1
ATOM 830 C C . ILE A 1 112 ? -7.125 9.405 13.621 1.00 85.00 112 ILE A C 1
ATOM 832 O O . ILE A 1 112 ? -7.501 9.645 14.765 1.00 85.00 112 ILE A O 1
ATOM 836 N N . ASN A 1 113 ? -7.327 8.216 13.042 1.00 83.62 113 ASN A N 1
ATOM 837 C CA . ASN A 1 113 ? -8.078 7.157 13.704 1.00 83.62 113 ASN A CA 1
ATOM 838 C C . ASN A 1 113 ? -7.474 5.762 13.448 1.00 83.62 113 ASN A C 1
ATOM 840 O O . ASN A 1 113 ? -7.712 5.178 12.388 1.00 83.62 113 ASN A O 1
ATOM 844 N N . PRO A 1 114 ? -6.751 5.171 14.419 1.00 83.62 114 PRO A N 1
ATOM 845 C CA . PRO A 1 114 ? -6.055 3.900 14.224 1.00 83.62 114 PRO A CA 1
ATOM 846 C C . PRO A 1 114 ? -6.995 2.712 13.969 1.00 83.62 114 PRO A C 1
ATOM 848 O O . PRO A 1 114 ? -6.557 1.704 13.417 1.00 83.62 114 PRO A O 1
ATOM 851 N N . VAL A 1 115 ? -8.292 2.814 14.298 1.00 84.75 115 VAL A N 1
ATOM 852 C CA . VAL A 1 115 ? -9.282 1.764 13.970 1.00 84.75 115 VAL A CA 1
ATOM 853 C C . VAL A 1 115 ? -9.585 1.681 12.466 1.00 84.75 115 VAL A C 1
ATOM 855 O O . VAL A 1 115 ? -10.199 0.715 12.008 1.00 84.75 115 VAL A O 1
ATOM 858 N N . CYS A 1 116 ? -9.143 2.685 11.700 1.00 83.38 116 CYS A N 1
ATOM 859 C CA . CYS A 1 116 ? -9.232 2.733 10.244 1.00 83.38 116 CYS A CA 1
ATOM 860 C C . CYS A 1 116 ? -7.981 2.174 9.553 1.00 83.38 116 CYS A C 1
ATOM 862 O O . CYS A 1 116 ? -7.884 2.225 8.327 1.00 83.38 116 CYS A O 1
ATOM 864 N N . ASN A 1 117 ? -7.015 1.653 10.314 1.00 86.88 117 ASN A N 1
ATOM 865 C CA . ASN A 1 117 ? -5.836 1.027 9.737 1.00 86.88 117 ASN A CA 1
ATOM 866 C C . ASN A 1 117 ? -6.219 -0.256 8.989 1.00 86.88 117 ASN A C 1
ATOM 868 O O . ASN A 1 117 ? -7.140 -0.981 9.366 1.00 86.88 117 ASN A O 1
ATOM 872 N N . GLY A 1 118 ? -5.480 -0.561 7.928 1.00 86.19 118 GLY A N 1
ATOM 873 C CA . GLY A 1 118 ? -5.707 -1.745 7.110 1.00 86.19 118 GLY A CA 1
ATOM 874 C C . GLY A 1 118 ? -4.422 -2.260 6.482 1.00 86.19 118 GLY A C 1
ATOM 875 O O . GLY A 1 118 ? -3.390 -1.592 6.486 1.00 86.19 118 GLY A O 1
ATOM 876 N N . ARG A 1 119 ? -4.482 -3.463 5.913 1.00 89.00 119 ARG A N 1
ATOM 877 C CA . ARG A 1 119 ? -3.407 -3.995 5.068 1.00 89.00 119 ARG A CA 1
ATOM 878 C C . ARG A 1 119 ? -3.978 -4.677 3.842 1.00 89.00 119 ARG A C 1
ATOM 880 O O . ARG A 1 119 ? -5.047 -5.279 3.898 1.00 89.00 119 ARG A O 1
ATOM 887 N N . ALA A 1 120 ? -3.216 -4.610 2.765 1.00 89.62 120 ALA A N 1
ATOM 888 C CA . ALA A 1 120 ? -3.494 -5.287 1.519 1.00 89.62 120 ALA A CA 1
ATOM 889 C C . ALA A 1 120 ? -2.276 -6.113 1.097 1.00 89.62 120 ALA A C 1
ATOM 891 O O . ALA A 1 120 ? -1.141 -5.664 1.250 1.00 89.62 120 ALA A O 1
ATOM 892 N N . ARG A 1 121 ? -2.493 -7.312 0.558 1.00 92.31 121 ARG A N 1
ATOM 893 C CA . ARG A 1 121 ? -1.432 -8.192 0.054 1.00 92.31 121 ARG A CA 1
ATOM 894 C C . ARG A 1 121 ? -1.464 -8.231 -1.458 1.00 92.31 121 ARG A C 1
ATOM 896 O O . ARG A 1 121 ? -2.519 -8.376 -2.064 1.00 92.31 121 ARG A O 1
ATOM 903 N N . ARG A 1 122 ? -0.292 -8.150 -2.068 1.00 92.56 122 ARG A N 1
ATOM 904 C CA . ARG A 1 122 ? -0.109 -8.273 -3.504 1.00 92.56 122 ARG A CA 1
ATOM 905 C C . ARG A 1 122 ? -0.568 -9.644 -3.978 1.00 92.56 122 ARG A C 1
ATOM 907 O O . ARG A 1 122 ? -0.103 -10.667 -3.480 1.00 92.56 122 ARG A O 1
ATOM 914 N N . ILE A 1 123 ? -1.435 -9.635 -4.978 1.00 92.69 123 ILE A N 1
ATOM 915 C CA . ILE A 1 123 ? -1.945 -10.833 -5.651 1.00 92.69 123 ILE A CA 1
ATOM 916 C C . ILE A 1 123 ? -1.455 -10.930 -7.095 1.00 92.69 123 ILE A C 1
ATOM 918 O O . ILE A 1 123 ? -1.424 -12.018 -7.658 1.00 92.69 1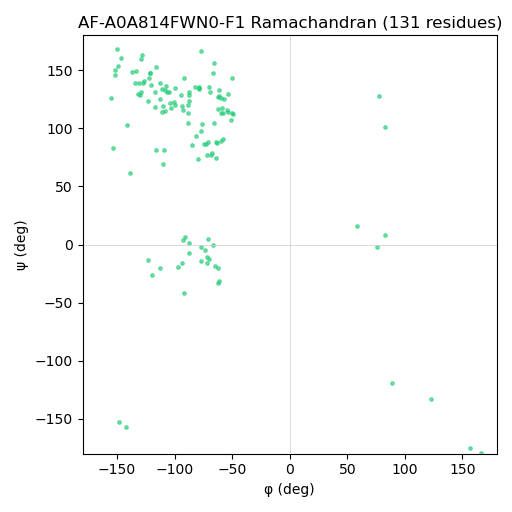23 ILE A O 1
ATOM 922 N N . SER A 1 124 ? -1.019 -9.818 -7.691 1.00 90.75 124 SER A N 1
ATOM 923 C CA . SER A 1 124 ? -0.392 -9.830 -9.008 1.00 90.75 124 SER A CA 1
ATOM 924 C C . SER A 1 124 ? 0.602 -8.684 -9.180 1.00 90.75 124 SER A C 1
ATOM 926 O O . SER A 1 124 ? 0.480 -7.597 -8.602 1.00 90.75 124 SER A O 1
ATOM 928 N N . TRP A 1 125 ? 1.614 -8.943 -10.001 1.00 87.31 125 TRP A N 1
ATOM 929 C CA . TRP A 1 125 ? 2.478 -7.910 -10.548 1.00 87.31 125 TRP A CA 1
ATOM 930 C C . TRP A 1 125 ? 1.841 -7.396 -11.829 1.00 87.31 125 TRP A C 1
ATOM 932 O O . TRP A 1 125 ? 1.463 -8.188 -12.690 1.00 87.31 125 TRP A O 1
ATOM 942 N N . LEU A 1 126 ? 1.740 -6.079 -11.972 1.00 79.62 126 LEU A N 1
ATOM 943 C CA . LEU A 1 126 ? 1.431 -5.504 -13.272 1.00 79.62 126 LEU A CA 1
ATOM 944 C C . LEU A 1 126 ? 2.734 -5.432 -14.067 1.00 79.62 126 LEU A C 1
ATOM 946 O O . LEU A 1 126 ? 3.757 -5.039 -13.492 1.00 79.62 126 LEU A O 1
ATOM 950 N N . PRO A 1 127 ? 2.731 -5.812 -15.357 1.00 58.72 127 PRO A N 1
ATOM 951 C CA . PRO A 1 127 ? 3.896 -5.593 -16.191 1.00 58.72 127 PRO A CA 1
ATOM 952 C C . PRO A 1 127 ? 4.198 -4.096 -16.156 1.00 58.72 127 PRO A C 1
ATOM 954 O O . PRO A 1 127 ? 3.320 -3.269 -16.408 1.00 58.72 127 PRO A O 1
ATOM 957 N N . CYS A 1 128 ? 5.429 -3.735 -15.789 1.00 55.41 128 CYS A N 1
ATOM 958 C CA . CYS A 1 128 ? 5.890 -2.373 -15.992 1.00 55.41 128 CYS A CA 1
ATOM 959 C C . CYS A 1 128 ? 5.686 -2.081 -17.481 1.00 55.41 128 CYS A C 1
ATOM 961 O O . CYS A 1 128 ? 6.305 -2.744 -18.313 1.00 55.41 128 CYS A O 1
ATOM 963 N N . PHE A 1 129 ? 4.813 -1.131 -17.827 1.00 49.12 129 PHE A N 1
ATOM 964 C CA . PHE A 1 129 ? 4.743 -0.601 -19.185 1.00 49.12 129 PHE A CA 1
ATOM 965 C C . PHE A 1 129 ? 6.030 0.188 -19.429 1.00 49.12 129 PHE A C 1
ATOM 967 O O . PHE A 1 129 ? 6.071 1.412 -19.350 1.00 49.12 129 PHE A O 1
ATOM 974 N N . TYR A 1 130 ? 7.119 -0.533 -19.678 1.00 41.72 130 TYR A N 1
ATOM 975 C CA . TYR A 1 130 ? 8.347 0.038 -20.185 1.00 41.72 130 TYR A CA 1
ATOM 976 C C . TYR A 1 130 ? 8.078 0.342 -21.656 1.00 41.72 130 TYR A C 1
ATOM 978 O O . TYR A 1 130 ? 8.282 -0.489 -22.538 1.00 41.72 130 TYR A O 1
ATOM 986 N N . ARG A 1 131 ? 7.517 1.522 -21.925 1.00 38.25 131 ARG A N 1
ATOM 987 C CA . ARG A 1 131 ? 7.448 2.043 -23.285 1.00 38.25 131 ARG A CA 1
ATOM 988 C C . ARG A 1 131 ? 8.870 2.461 -23.652 1.00 38.25 131 ARG A C 1
ATOM 990 O O . ARG A 1 131 ? 9.252 3.600 -23.413 1.00 38.25 131 ARG A O 1
ATOM 997 N N . GLN A 1 132 ? 9.664 1.519 -24.163 1.00 36.47 132 GLN A N 1
ATOM 998 C CA . GLN A 1 132 ? 10.877 1.873 -24.892 1.00 36.47 132 GLN A CA 1
ATOM 999 C C . GLN A 1 132 ? 10.431 2.675 -26.117 1.00 36.47 132 GLN A C 1
ATOM 1001 O O . GLN A 1 132 ? 9.652 2.185 -26.938 1.00 36.47 132 GLN A O 1
ATOM 1006 N N . LYS A 1 133 ? 10.843 3.936 -26.175 1.00 37.19 133 LYS A N 1
ATOM 1007 C CA . LYS A 1 133 ? 10.835 4.748 -27.383 1.00 37.19 133 LYS A CA 1
ATOM 1008 C C . LYS A 1 133 ? 12.248 5.251 -27.592 1.00 37.19 133 LYS A C 1
ATOM 1010 O O . LYS A 1 133 ? 12.863 5.621 -26.569 1.00 37.19 133 LYS A O 1
#

Foldseek 3Di:
DDDDDDPPDPPPPPPPPVPPPVLQLAAKWAQVPDDQPLQVDFAFDGIWGWADDVQKIWIWTWTHHPVHDTDIDIDIDGDDPAQWDWDDPDVPFIWIWGQDPVSFKIWTATPVDRSRITMIGGPTGDPRPPPDD

=== Feature glossary ===
The record interleaves many kinds of information about one protein. Here is each kind framed as the question it answers.

Q: What are the backbone torsion angles?
A: φ (phi) and ψ (psi) are the two rotatable backbone dihedrals per residue: φ is the C(i-1)–N–Cα–C torsion, ψ is the N–Cα–C–N(i+1) torsion, both in degrees on (−180°, 180°]. α-helical residues cluster near (−60°, −45°); β-strand residues near (−120°, +130°). A Ramachandran plot is simply a scatter of (φ, ψ) for every residue.

Q: What is the amino-acid chain?
A: This is the polypeptide sequence — one letter per residue, N-terminus first. Length ranges from a few dozen residues for small domains to over a thousand for large multi-domain proteins.

Q: How mobile is each atom in the crystal?
A: For experimental (PDB) structures, the B-factor (temperature factor) quantifies the positional spread of each atom in the crystal — a combination of thermal vibration and static disorder — in units of Å². High B-factors mark flexible loops or poorly resolved regions; low B-factors mark the rigid, well-ordered core.

Q: Are the domains correctly placed relative to each other?
A: Predicted Aligned Error (PAE) is an AlphaFold confidence matrix: entry (i, j) is the expected error in the position of residue j, in ångströms, when the prediction is superimposed on the true structure at residue i. Low PAE within a block of residues means that block is internally rigid and well-predicted; high PAE between two blocks means their relative placement is uncertain even if each block individually is confident.

Q: How confident is the AlphaFold model at each residue?
A: pLDDT is the predicted lDDT-Cα score: AlphaFold's confidence that the local environment of each residue (all inter-atomic distances within 15 Å) is correctly placed. It is a per-residue number between 0 and 100, with higher meaning more reliable.

Q: What family and function is it annotated with?
A: Functional annotations link the protein to curated databases. InterPro entries identify conserved domains and families by matching the sequence against member-database signatures (Pfam, PROSITE, CDD, …). Gene Ontology (GO) terms describe molecular function, biological process, and cellular component in a controlled vocabulary. CATH places the structure in a hierarchical fold classification (Class/Architecture/Topology/Homologous-superfamily). The organism is the source species.

Q: How big and how compact is the whole molecule?
A: Three whole-stru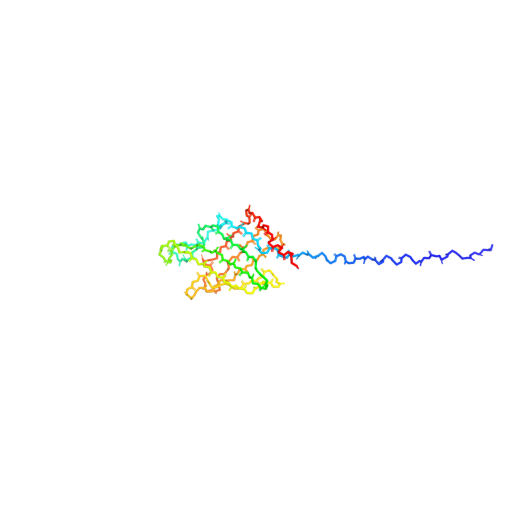cture scalars: the radius of gyration (RMS distance of Cα from centroid, in Å), the count of Cα–Cα contacts (pairs closer than 8 Å and separated by more than four residues in sequence — i.e. tertiary, not local, contacts), and the bounding-box dimensions. Together they distinguish compact globular folds from extended fibres or disordered chains.

Q: What known structures does this most resemble?
A: The Foldseek neighbor list gives the closest experimentally determined structures in the PDB, ranked by structural alignment. TM-score near 1 means near-identical fold; near 0.3 means only rough topology match. This is how one finds what a novel AlphaFold prediction most resembles in the solved-structure universe.

Q: Which residues are buried vs exposed?
A: SASA measures how much of the protein is reachable by solvent. It is computed by rolling a water-sized probe over the atomic surface and summing the exposed area (Å²). Per-residue SASA distinguishes core (buried, low SASA) from surface (exposed, high SASA) residues; total SASA is a whole-molecule size measure.

Q: Which residues are in helices, strands, or loops?
A: Eight-state secondary structure (DSSP): H is the canonical α-helix, G the tighter 3₁₀-helix, I the wider π-helix; E/B are β-structure, T and S are turns and bends, and '-' is everything else. DSSP derives these from the pattern of main-chain N–H···O=C hydrogen bonds, not from the sequence.

Q: Where is each backbone atom in 3D?
A: Structure coordinates are given as an mmCIF _atom_site loop: one row per atom with element, residue name, chain id, sequence number, and x/y/z position in Å. Only the four main-chain atoms per residue are included here; side chains are omitted to keep the record compact.

Q: What if only a Cα trace is available?
A: Three-state secondary structure (P-SEA) collapses the eight DSSP classes into helix (a), strand (b), and coil (c). P-SEA assigns these from Cα geometry alone — distances and angles — without requiring backbone oxygens, so it works on any Cα trace.

Q: What do the rendered images show?
A: The six renders are orthographic views along the three Cartesian axes in both directions. Representation (cartoon, sticks, or surface) and color scheme (sequence-rainbow or by-chain) vary across proteins so the training set covers all the common visualization conventions.

Q: What does the local fold look like, residue by residue?
A: Foldseek's 3Di representation compresses backbone geometry into a per-residue letter drawn from a learned twenty-state alphabet. It captures the tertiary interaction pattern around each residue — which residues are packed against it in space, regardless of where they are in sequence.

Q: What do the diagnostic plots show?
A: The contact map is a binary N×N matrix image: pixel (i, j) is dark where Cα_i and Cα_j are within 8 Å and |i−j|>4. Because the |i−j|>4 filter removes local helical contacts, off-diagonal stripes parallel to the main diagonal indicate parallel β-sheets; stripes perpendicular to it indicate antiparallel β-sheets. The Ramachandran plot scatters every residue's (φ, ψ) pair against the sterically allowed regions. The PAE heatmap renders the predicted-aligned-error matrix.